Protein AF-A0A6B3IMP4-F1 (afdb_monomer)

Foldseek 3Di:
DAAEEEDDQCDPPQQSCVDDPGDNVCQAPLVVVLVVVVVCVVVVHQEYEDEDDPDWDDPDPPDDDDDPNGDIDHDQQVVSCVVNVVVDDGYHYHYDDDDD

Secondary structure (DSSP, 8-state):
---EEEE-TT-SSTTGGGSTT--GGGTT-HHHHHHHHHHHHHTT-SEEEE---SS---SBTTB----SSS------HHHHHHHHGGG-SS-EEEE-----

Structure (mmCIF, N/CA/C/O backbone):
data_AF-A0A6B3IMP4-F1
#
_entry.id   AF-A0A6B3IMP4-F1
#
loop_
_atom_site.group_PDB
_atom_site.id
_atom_site.type_symbol
_atom_site.label_atom_id
_atom_site.label_alt_id
_atom_site.label_comp_id
_atom_site.label_asym_id
_atom_site.label_entity_id
_atom_site.label_seq_id
_atom_site.pdbx_PDB_ins_code
_atom_site.Cartn_x
_atom_site.Cartn_y
_atom_site.Cartn_z
_atom_site.occupancy
_atom_site.B_iso_or_equiv
_atom_site.auth_seq_id
_atom_site.auth_comp_id
_atom_site.auth_asym_id
_atom_site.auth_atom_id
_atom_site.pdbx_PDB_model_num
ATOM 1 N N . MET A 1 1 ? -3.715 -12.153 19.509 1.00 85.62 1 MET A N 1
ATOM 2 C CA . MET A 1 1 ? -3.001 -12.481 18.257 1.00 85.62 1 MET A CA 1
ATOM 3 C C . MET A 1 1 ? -3.318 -11.357 17.296 1.00 85.62 1 MET A C 1
ATOM 5 O O . MET A 1 1 ? -4.480 -10.982 17.275 1.00 85.62 1 MET A O 1
ATOM 9 N N . HIS A 1 2 ? -2.321 -10.819 16.596 1.00 95.94 2 HIS A N 1
ATOM 10 C CA . HIS A 1 2 ? -2.520 -9.817 15.546 1.00 95.94 2 HIS A CA 1
ATOM 11 C C . HIS A 1 2 ? -2.170 -10.437 14.193 1.00 95.94 2 HIS A C 1
ATOM 13 O O . HIS A 1 2 ? -1.240 -11.248 14.123 1.00 95.94 2 HIS A O 1
ATOM 19 N N . LEU A 1 3 ? -2.920 -10.077 13.159 1.00 97.62 3 LEU A N 1
ATOM 20 C CA . LEU A 1 3 ? -2.757 -10.517 11.783 1.00 97.62 3 LEU A CA 1
ATOM 21 C C . LEU A 1 3 ? -2.572 -9.299 10.878 1.00 97.62 3 LEU A C 1
ATOM 23 O O . LEU A 1 3 ? -3.307 -8.319 10.977 1.00 97.62 3 LEU A O 1
ATOM 27 N N . SER A 1 4 ? -1.605 -9.386 9.972 1.00 97.69 4 SER A N 1
ATOM 28 C CA . SER A 1 4 ? -1.305 -8.330 9.013 1.00 97.69 4 SER A CA 1
ATOM 29 C C . SER A 1 4 ? -1.147 -8.865 7.599 1.00 97.69 4 SER A C 1
ATOM 31 O O . SER A 1 4 ? -0.910 -10.058 7.388 1.00 97.69 4 SER A O 1
ATOM 33 N N . VAL A 1 5 ? -1.276 -7.959 6.630 1.00 98.31 5 VAL A N 1
ATOM 34 C CA . VAL A 1 5 ? -1.040 -8.231 5.208 1.00 98.31 5 VAL A CA 1
ATOM 35 C C . VAL A 1 5 ? 0.038 -7.284 4.698 1.00 98.31 5 VAL A C 1
ATOM 37 O O . VAL A 1 5 ? -0.072 -6.070 4.851 1.00 98.31 5 VAL A O 1
ATOM 40 N N . ALA A 1 6 ? 1.078 -7.842 4.085 1.00 97.69 6 ALA A N 1
ATOM 41 C CA . ALA A 1 6 ? 2.134 -7.060 3.462 1.00 97.69 6 ALA A CA 1
ATOM 42 C C . ALA A 1 6 ? 1.789 -6.794 1.996 1.00 97.69 6 ALA A C 1
ATOM 44 O O . ALA A 1 6 ? 1.815 -7.722 1.182 1.00 97.69 6 ALA A O 1
ATOM 45 N N . LEU A 1 7 ? 1.443 -5.551 1.664 1.00 96.88 7 LEU A N 1
ATOM 46 C CA . LEU A 1 7 ? 1.060 -5.168 0.310 1.00 96.88 7 LEU A CA 1
ATOM 47 C C . LEU A 1 7 ? 2.285 -4.677 -0.472 1.00 96.88 7 LEU A C 1
ATOM 49 O O . LEU A 1 7 ? 2.999 -3.784 -0.024 1.00 96.88 7 LEU A O 1
ATOM 53 N N . ASP A 1 8 ? 2.490 -5.243 -1.660 1.00 93.88 8 ASP A N 1
ATOM 54 C CA . ASP A 1 8 ? 3.521 -4.818 -2.609 1.00 93.88 8 ASP A CA 1
ATOM 55 C C . ASP A 1 8 ? 3.066 -5.127 -4.042 1.00 93.88 8 ASP A C 1
ATOM 57 O O . ASP A 1 8 ? 2.755 -6.277 -4.358 1.00 93.88 8 ASP A O 1
ATOM 61 N N . GLY A 1 9 ? 2.990 -4.105 -4.900 1.00 93.88 9 GLY A N 1
ATOM 62 C CA . GLY A 1 9 ? 2.569 -4.217 -6.301 1.00 93.88 9 GLY A CA 1
ATOM 63 C C . GLY A 1 9 ? 1.356 -5.134 -6.531 1.00 93.88 9 GLY A C 1
ATOM 64 O O . GLY A 1 9 ? 0.284 -4.950 -5.953 1.00 93.88 9 GLY A O 1
ATOM 65 N N . ALA A 1 10 ? 1.531 -6.132 -7.404 1.00 95.12 10 ALA A N 1
ATOM 66 C CA . ALA A 1 10 ? 0.550 -7.195 -7.663 1.00 95.12 10 ALA A CA 1
ATOM 67 C C . ALA A 1 10 ? 0.726 -8.429 -6.746 1.00 95.12 10 ALA A C 1
ATOM 69 O O . ALA A 1 10 ? 0.059 -9.443 -6.944 1.00 95.12 10 ALA A O 1
ATOM 70 N N . GLY A 1 11 ? 1.652 -8.372 -5.786 1.00 93.88 11 GLY A N 1
ATOM 71 C CA . GLY A 1 11 ? 2.076 -9.457 -4.905 1.00 93.88 11 GLY A CA 1
ATOM 72 C C . GLY A 1 11 ? 3.603 -9.604 -4.863 1.00 93.88 11 GLY A C 1
ATOM 73 O O . GLY A 1 11 ? 4.297 -9.282 -5.823 1.00 93.88 11 GLY A O 1
ATOM 74 N N . TRP A 1 12 ? 4.120 -10.175 -3.771 1.00 92.12 12 TRP A N 1
ATOM 75 C CA . TRP A 1 12 ? 5.562 -10.319 -3.494 1.00 92.12 12 TRP A CA 1
ATOM 76 C C . TRP A 1 12 ? 6.325 -11.226 -4.467 1.00 92.12 12 TRP A C 1
ATOM 78 O O . TRP A 1 12 ? 7.552 -11.169 -4.560 1.00 92.12 12 TRP A O 1
ATOM 88 N N . HIS A 1 13 ? 5.630 -12.119 -5.172 1.00 92.75 13 HIS A N 1
ATOM 89 C CA . HIS A 1 13 ? 6.286 -12.945 -6.173 1.00 92.75 13 HIS A CA 1
ATOM 90 C C . HIS A 1 13 ? 6.582 -12.093 -7.422 1.00 92.75 13 HIS A C 1
ATOM 92 O O . HIS A 1 13 ? 5.654 -11.486 -7.954 1.00 92.75 13 HIS A O 1
ATOM 98 N N . PRO A 1 14 ? 7.806 -12.102 -7.991 1.00 91.19 14 PRO A N 1
ATOM 99 C CA . PRO A 1 14 ? 8.156 -11.235 -9.127 1.00 91.19 14 PRO A CA 1
ATOM 100 C C . PRO A 1 14 ? 7.266 -11.393 -10.371 1.00 91.19 14 PRO A C 1
ATOM 102 O O . PRO A 1 14 ? 7.206 -10.505 -11.221 1.00 91.19 14 PRO A O 1
ATOM 105 N N . ALA A 1 15 ? 6.586 -12.537 -10.496 1.00 93.75 15 ALA A N 1
ATOM 106 C CA . ALA A 1 15 ? 5.645 -12.828 -1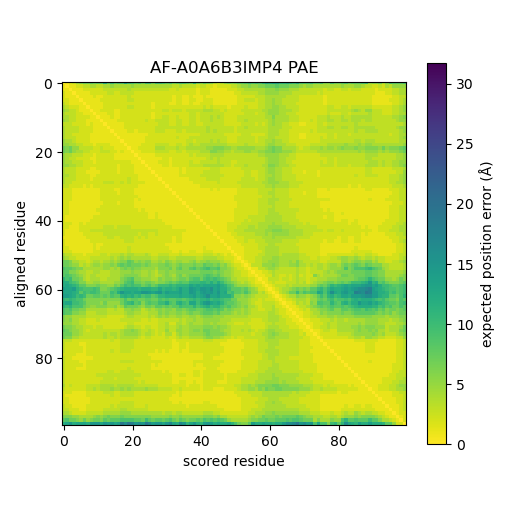1.573 1.00 93.75 15 ALA A CA 1
ATOM 107 C C . ALA A 1 15 ? 4.160 -12.730 -11.171 1.00 93.75 15 ALA A C 1
ATOM 109 O O . ALA A 1 15 ? 3.323 -13.051 -12.006 1.00 93.75 15 ALA A O 1
ATOM 110 N N . ALA A 1 16 ? 3.820 -12.284 -9.953 1.00 95.19 16 ALA A N 1
ATOM 111 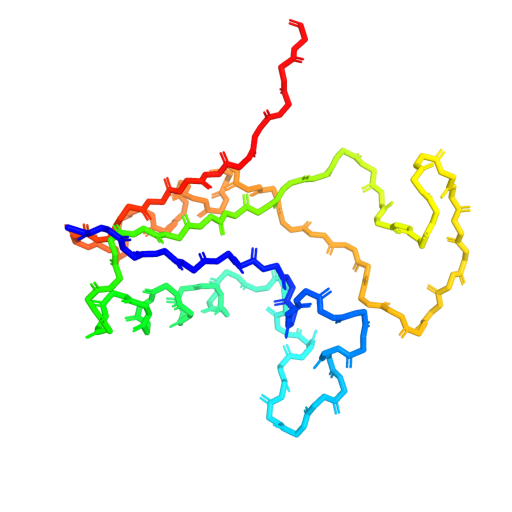C CA . ALA A 1 16 ? 2.435 -12.212 -9.459 1.00 95.19 16 ALA A CA 1
ATOM 112 C C . ALA A 1 16 ? 1.512 -11.385 -10.371 1.00 95.19 16 ALA A C 1
ATOM 114 O O . ALA A 1 16 ? 0.332 -11.676 -10.515 1.00 95.19 16 ALA A O 1
ATOM 115 N N . TRP A 1 17 ? 2.074 -10.406 -11.080 1.00 95.12 17 TRP A N 1
ATOM 116 C CA . TRP A 1 17 ? 1.367 -9.596 -12.071 1.00 95.12 17 TRP A CA 1
ATOM 117 C 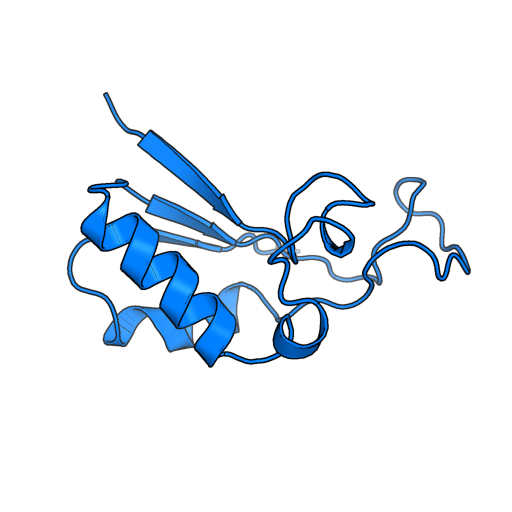C . TRP A 1 17 ? 0.777 -10.384 -13.250 1.00 95.12 17 TRP A C 1
ATOM 119 O O . TRP A 1 17 ? -0.056 -9.849 -13.979 1.00 95.12 17 TRP A O 1
ATOM 129 N N . 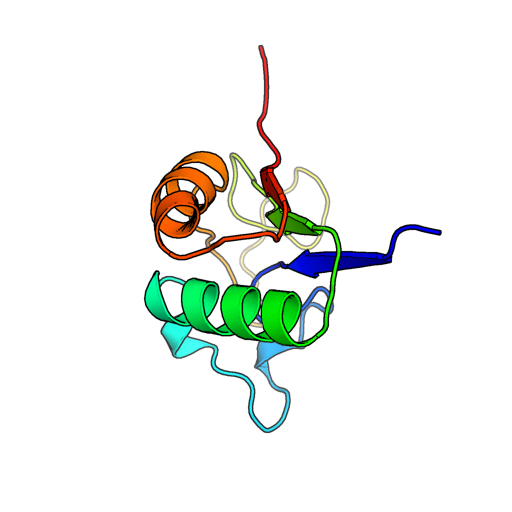ARG A 1 18 ? 1.231 -11.626 -13.463 1.00 95.81 18 ARG A N 1
ATOM 130 C CA . ARG A 1 18 ? 0.747 -12.523 -14.520 1.00 95.81 18 ARG A CA 1
ATOM 131 C C . ARG A 1 18 ? -0.386 -13.440 -14.070 1.00 95.81 18 ARG A C 1
ATOM 133 O O . ARG A 1 18 ? -0.917 -14.155 -14.915 1.00 95.81 18 ARG A O 1
ATOM 140 N N . GLU A 1 19 ? -0.709 -13.468 -12.779 1.00 96.75 19 GLU A N 1
ATOM 141 C CA . GLU A 1 19 ? -1.779 -14.321 -12.267 1.00 96.75 19 GLU A CA 1
ATOM 142 C C . GLU A 1 19 ? -3.131 -13.934 -12.870 1.00 96.75 19 GLU A C 1
ATOM 144 O O . GLU A 1 19 ? -3.407 -12.764 -13.159 1.00 96.75 19 GLU A O 1
ATOM 149 N N . GLU A 1 20 ? -3.990 -14.933 -13.058 1.00 94.75 20 GLU A N 1
ATOM 150 C CA . GLU A 1 20 ? -5.352 -14.704 -13.523 1.00 94.75 20 GLU A CA 1
ATOM 151 C C . GLU A 1 20 ? -6.104 -13.851 -12.488 1.00 94.75 20 GLU A C 1
ATOM 153 O O . GLU A 1 20 ? -6.228 -14.223 -11.324 1.00 94.75 20 GLU A O 1
ATOM 158 N N . GLY A 1 21 ? -6.574 -12.673 -12.907 1.00 93.19 21 GLY A N 1
ATOM 159 C CA . GLY A 1 21 ? -7.230 -11.699 -12.028 1.00 93.19 21 GLY A CA 1
ATOM 160 C C . GLY A 1 21 ? -6.307 -10.628 -11.437 1.00 93.19 21 GLY A C 1
ATOM 161 O O . GLY A 1 21 ? -6.803 -9.708 -10.785 1.00 93.19 21 GLY A O 1
ATOM 162 N N . ALA A 1 22 ? -4.995 -10.680 -11.691 1.00 96.12 22 ALA A N 1
ATOM 163 C CA . ALA A 1 22 ? -4.109 -9.566 -11.368 1.00 96.12 22 ALA A CA 1
ATOM 164 C C . ALA A 1 22 ? -4.517 -8.296 -12.141 1.00 96.12 22 ALA A C 1
ATOM 166 O O . ALA A 1 22 ? -4.960 -8.357 -13.290 1.00 96.12 22 ALA A O 1
ATOM 167 N N . ARG A 1 23 ? -4.317 -7.126 -11.521 1.00 96.19 23 ARG A N 1
ATOM 168 C CA . ARG A 1 23 ? -4.633 -5.804 -12.097 1.00 96.19 23 ARG A CA 1
ATOM 169 C C . ARG A 1 23 ? -3.359 -4.975 -12.339 1.00 96.19 23 ARG A C 1
ATOM 171 O O . ARG A 1 23 ? -3.201 -3.906 -11.755 1.00 96.19 23 ARG A O 1
ATOM 178 N N . PRO A 1 24 ? -2.404 -5.438 -13.173 1.00 94.88 24 PRO A N 1
ATOM 179 C CA . PRO A 1 24 ? -1.086 -4.807 -13.292 1.00 94.88 24 PRO A CA 1
ATOM 180 C C . PRO A 1 24 ? -1.118 -3.380 -13.858 1.00 94.88 24 PRO A C 1
ATOM 182 O O . PRO A 1 24 ? -0.200 -2.606 -13.608 1.00 94.88 24 PRO A O 1
ATOM 185 N N . GLY A 1 25 ? -2.162 -3.027 -14.615 1.00 95.25 25 GLY A N 1
ATOM 186 C CA . GLY A 1 25 ? -2.340 -1.677 -15.155 1.00 95.25 25 GLY A CA 1
ATOM 187 C C . GLY A 1 25 ? -2.753 -0.634 -14.114 1.00 95.25 25 GLY A C 1
ATOM 188 O O . GLY A 1 25 ? -2.644 0.549 -14.403 1.00 95.25 25 GLY A O 1
ATOM 189 N N . GLU A 1 26 ? -3.189 -1.065 -12.927 1.00 96.94 26 GLU A N 1
ATOM 190 C CA . GLU A 1 26 ? -3.759 -0.197 -11.888 1.00 96.94 26 GLU A CA 1
ATOM 191 C C . GLU A 1 26 ? -2.796 0.021 -10.707 1.00 96.94 26 GLU A C 1
ATOM 193 O O . GLU A 1 26 ? -3.122 0.710 -9.748 1.00 96.94 26 GLU A O 1
ATOM 198 N N . LEU A 1 27 ? -1.588 -0.557 -10.737 1.00 95.38 27 LEU A N 1
ATOM 199 C CA . LEU A 1 27 ? -0.675 -0.561 -9.580 1.00 95.38 27 LEU A CA 1
ATOM 200 C C . LEU A 1 27 ? -0.212 0.839 -9.145 1.00 95.38 27 LEU A C 1
ATOM 202 O O . LEU A 1 27 ? 0.210 1.022 -8.002 1.00 95.38 27 LEU A O 1
ATOM 206 N N . LEU A 1 28 ? -0.287 1.819 -10.048 1.00 94.50 28 LEU A N 1
ATOM 207 C CA . LEU A 1 28 ? 0.032 3.223 -9.778 1.00 94.50 28 LEU A CA 1
ATOM 208 C C . LEU A 1 28 ? -1.220 4.088 -9.548 1.00 94.50 28 LEU A C 1
ATOM 210 O O . LEU A 1 28 ? -1.102 5.306 -9.413 1.00 94.50 28 LEU A O 1
ATOM 214 N N . ASP A 1 29 ? -2.400 3.472 -9.456 1.00 95.94 29 ASP A N 1
ATOM 215 C CA . ASP A 1 29 ? -3.660 4.151 -9.171 1.00 95.94 29 ASP A CA 1
ATOM 216 C C . ASP A 1 29 ? -4.000 4.054 -7.683 1.00 95.94 29 ASP A C 1
ATOM 218 O O . ASP A 1 29 ? -4.062 2.974 -7.100 1.00 95.94 29 ASP A O 1
ATOM 222 N N . ALA A 1 30 ? -4.311 5.186 -7.052 1.00 95.12 30 ALA A N 1
ATOM 223 C CA . ALA A 1 30 ? -4.683 5.207 -5.636 1.00 95.12 30 ALA A CA 1
ATOM 224 C C . ALA A 1 30 ? -5.928 4.347 -5.322 1.00 95.12 30 ALA A C 1
ATOM 226 O O . ALA A 1 30 ? -6.027 3.770 -4.240 1.00 95.12 30 ALA A O 1
ATOM 227 N N . ALA A 1 31 ? -6.854 4.221 -6.281 1.00 97.25 31 ALA A N 1
ATOM 228 C CA . ALA A 1 31 ? -8.066 3.415 -6.141 1.00 97.25 31 ALA A CA 1
ATOM 229 C C . ALA A 1 31 ? -7.767 1.914 -5.984 1.00 97.25 31 ALA A C 1
ATOM 231 O O . ALA A 1 31 ? -8.400 1.256 -5.163 1.00 97.25 31 ALA A O 1
ATOM 232 N N . TYR A 1 32 ? -6.761 1.390 -6.696 1.00 98.00 32 TYR A N 1
ATOM 233 C CA . TYR A 1 32 ? -6.328 -0.004 -6.563 1.00 98.00 32 TYR A CA 1
ATOM 234 C C . TYR A 1 32 ? -5.941 -0.327 -5.118 1.00 98.00 32 TYR A C 1
ATOM 236 O O . TYR A 1 32 ? -6.384 -1.328 -4.554 1.00 98.00 32 TYR A O 1
ATOM 244 N N . TRP A 1 33 ? -5.160 0.557 -4.499 1.00 98.25 33 TRP A N 1
ATOM 245 C CA . TRP A 1 33 ? -4.719 0.406 -3.116 1.00 98.25 33 TRP A CA 1
ATOM 246 C C . TRP A 1 33 ? -5.861 0.594 -2.116 1.00 98.25 33 TRP A C 1
ATOM 248 O O . TRP A 1 33 ? -5.935 -0.147 -1.137 1.00 98.25 33 TRP A O 1
ATOM 258 N N . ALA A 1 34 ? -6.782 1.526 -2.377 1.00 98.44 34 ALA A N 1
ATOM 259 C CA . ALA A 1 34 ? -7.976 1.705 -1.555 1.00 98.44 34 ALA A CA 1
ATOM 260 C C . ALA A 1 34 ? -8.849 0.442 -1.533 1.00 98.44 34 ALA A C 1
ATOM 262 O O . ALA A 1 34 ? -9.286 0.033 -0.458 1.00 98.44 34 ALA A O 1
ATOM 263 N N . ASP A 1 35 ? -9.034 -0.221 -2.678 1.00 98.44 35 ASP A N 1
ATOM 264 C CA . ASP A 1 35 ? -9.772 -1.486 -2.757 1.00 98.44 35 ASP A CA 1
ATOM 265 C C . ASP A 1 35 ? -9.113 -2.589 -1.914 1.00 98.44 3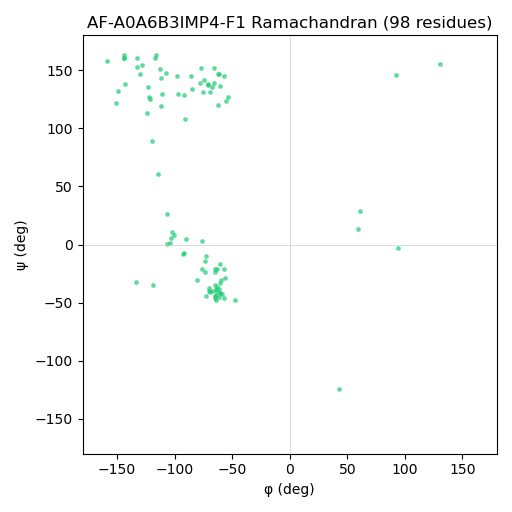5 ASP A C 1
ATOM 267 O O . ASP A 1 35 ? -9.801 -3.306 -1.185 1.00 98.44 35 ASP A O 1
ATOM 271 N N . LEU A 1 36 ? -7.783 -2.726 -1.994 1.00 98.31 36 LEU A N 1
ATOM 272 C CA . LEU A 1 36 ? -7.041 -3.740 -1.235 1.00 98.31 36 LEU A CA 1
ATOM 273 C C . LEU A 1 36 ? -7.137 -3.509 0.274 1.00 98.31 36 LEU A C 1
ATOM 275 O O . LEU A 1 36 ? -7.343 -4.454 1.037 1.00 98.31 36 LEU A O 1
ATOM 279 N N . VAL A 1 37 ? -7.006 -2.257 0.711 1.00 98.62 37 VAL A N 1
ATOM 280 C CA . VAL A 1 37 ? -7.104 -1.907 2.131 1.00 98.62 37 VAL A CA 1
ATOM 281 C C . VAL A 1 37 ? -8.534 -2.060 2.640 1.00 98.62 37 VAL A C 1
ATOM 283 O O . VAL A 1 37 ? -8.727 -2.598 3.729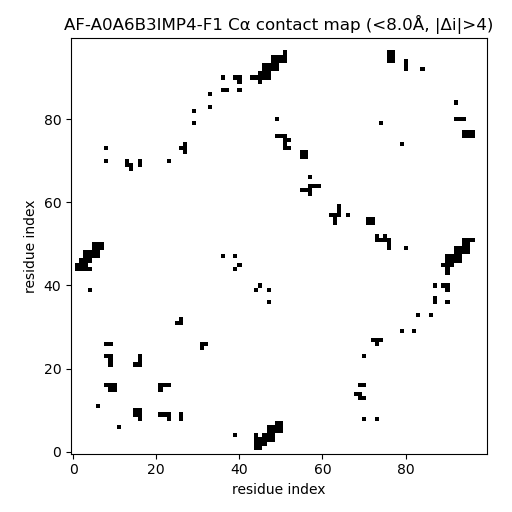 1.00 98.62 37 VAL A O 1
ATOM 286 N N . ALA A 1 38 ? -9.538 -1.676 1.849 1.00 98.62 38 ALA A N 1
ATOM 287 C CA . ALA A 1 38 ? -10.938 -1.906 2.193 1.00 98.62 38 ALA A CA 1
ATOM 288 C C . ALA A 1 38 ? -11.251 -3.406 2.324 1.00 98.62 38 ALA A C 1
ATOM 290 O O . ALA A 1 38 ? -11.986 -3.808 3.226 1.00 98.62 38 ALA A O 1
ATOM 291 N N . GLU A 1 39 ? -10.678 -4.251 1.462 1.00 98.50 39 GLU A N 1
ATOM 292 C CA . GLU A 1 39 ? -10.814 -5.705 1.581 1.00 98.50 39 GLU A CA 1
ATOM 293 C C . GLU A 1 39 ? -10.158 -6.238 2.859 1.00 98.50 39 GLU A C 1
ATOM 295 O O . GLU A 1 39 ? -10.787 -6.993 3.602 1.00 98.50 39 GLU A O 1
ATOM 300 N N . ALA A 1 40 ? -8.935 -5.802 3.167 1.00 98.56 40 ALA A N 1
ATOM 301 C CA . ALA A 1 40 ? -8.252 -6.182 4.400 1.00 98.56 40 ALA A CA 1
ATOM 302 C C . ALA A 1 40 ? -9.037 -5.743 5.653 1.00 98.56 40 ALA A C 1
ATOM 304 O O . ALA A 1 40 ? -9.185 -6.522 6.597 1.00 98.56 40 ALA A O 1
ATOM 305 N N . GLU A 1 41 ? -9.601 -4.534 5.650 1.00 98.56 41 GLU A N 1
ATOM 306 C CA . GLU A 1 41 ? -10.417 -4.018 6.752 1.00 98.56 41 GLU A CA 1
ATOM 307 C C . GLU A 1 41 ? -11.708 -4.831 6.933 1.00 98.56 41 GLU A C 1
ATOM 309 O O . GLU A 1 41 ? -12.037 -5.231 8.054 1.00 98.56 41 GLU A O 1
ATOM 314 N N . ARG A 1 42 ? -12.406 -5.170 5.837 1.00 98.38 42 ARG A N 1
ATOM 315 C CA . ARG A 1 42 ? -13.557 -6.095 5.875 1.00 98.38 42 ARG A CA 1
ATOM 316 C C . ARG A 1 42 ? -13.170 -7.482 6.391 1.00 98.38 42 ARG A C 1
ATOM 318 O O . ARG A 1 42 ? -13.978 -8.128 7.057 1.00 98.38 42 ARG A O 1
ATOM 325 N N . GLY A 1 43 ? -11.949 -7.920 6.097 1.00 98.19 43 GLY A N 1
ATOM 326 C CA . GLY A 1 43 ? -11.356 -9.172 6.565 1.00 98.19 43 GLY A CA 1
ATOM 327 C C . GLY A 1 43 ? -10.881 -9.163 8.023 1.00 98.19 43 GLY A C 1
ATOM 328 O O . GLY A 1 43 ? -10.345 -10.176 8.470 1.00 98.19 43 GLY A O 1
ATOM 329 N N . LEU A 1 44 ? -11.083 -8.067 8.767 1.00 97.94 44 LEU A N 1
ATOM 330 C CA . LEU A 1 44 ? -10.651 -7.895 10.163 1.00 97.94 44 LEU A CA 1
ATOM 331 C C . LEU A 1 44 ? -9.128 -7.998 10.358 1.00 97.94 44 LEU A C 1
ATOM 333 O O . LEU A 1 44 ? -8.661 -8.406 11.424 1.00 97.94 44 LEU A O 1
ATOM 337 N N . ILE A 1 45 ? -8.353 -7.636 9.333 1.00 98.56 45 ILE A N 1
ATOM 338 C CA . ILE A 1 45 ? -6.898 -7.506 9.434 1.00 98.56 45 ILE A CA 1
ATOM 339 C C . ILE A 1 45 ? -6.565 -6.321 10.350 1.00 98.56 45 ILE A C 1
ATOM 341 O O . ILE A 1 45 ? -7.157 -5.250 10.221 1.00 98.56 45 ILE A O 1
ATOM 345 N N . ASP A 1 46 ? -5.609 -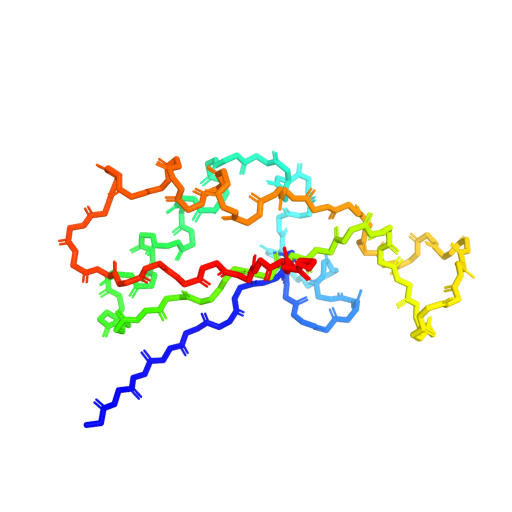6.498 11.267 1.00 98.56 46 ASP A N 1
ATOM 346 C CA . ASP A 1 46 ? -5.233 -5.453 12.225 1.00 98.56 46 ASP A CA 1
ATOM 347 C C . ASP A 1 46 ? -4.517 -4.286 11.535 1.00 98.56 46 ASP A C 1
ATOM 349 O O . ASP A 1 46 ? -4.750 -3.123 11.862 1.00 98.56 46 ASP A O 1
ATOM 353 N N . PHE A 1 47 ? -3.625 -4.591 10.588 1.00 98.62 47 PHE A N 1
ATOM 354 C CA . PHE A 1 47 ? -2.913 -3.585 9.807 1.00 98.62 47 PHE A CA 1
ATOM 355 C C . PHE A 1 47 ? -2.371 -4.126 8.482 1.00 98.62 47 PHE A C 1
ATOM 357 O O . PHE A 1 47 ? -2.114 -5.323 8.328 1.00 98.62 47 PHE A O 1
ATOM 364 N N . VAL A 1 48 ? -2.126 -3.214 7.545 1.00 98.75 48 VAL A N 1
ATOM 365 C CA . VAL A 1 48 ? -1.356 -3.485 6.326 1.00 98.75 48 VAL A CA 1
ATOM 366 C C . VAL A 1 48 ? 0.011 -2.820 6.391 1.00 98.75 48 VAL A C 1
ATOM 368 O O . VAL A 1 48 ? 0.146 -1.736 6.967 1.00 98.75 48 VAL A O 1
ATOM 371 N N . THR A 1 49 ? 1.018 -3.449 5.785 1.00 98.50 49 THR A N 1
ATOM 372 C CA . THR A 1 49 ? 2.288 -2.775 5.484 1.00 98.50 49 THR A CA 1
ATOM 373 C C . THR A 1 49 ? 2.303 -2.302 4.039 1.00 98.50 49 THR A C 1
ATOM 375 O O . THR A 1 49 ? 1.713 -2.945 3.166 1.00 98.50 49 THR A O 1
ATOM 378 N N . ILE A 1 50 ? 2.944 -1.157 3.809 1.00 97.44 50 ILE A N 1
ATOM 379 C CA . ILE A 1 50 ? 3.134 -0.565 2.485 1.00 97.44 50 ILE A CA 1
ATOM 380 C C . ILE A 1 50 ? 4.633 -0.364 2.305 1.00 97.44 50 ILE A C 1
ATOM 382 O O . ILE A 1 50 ? 5.242 0.425 3.031 1.00 97.44 50 ILE A O 1
ATOM 386 N N . GLU A 1 51 ? 5.220 -1.103 1.371 1.00 93.94 51 GLU A N 1
ATOM 387 C CA . GLU A 1 51 ? 6.659 -1.044 1.127 1.00 93.94 51 GLU A CA 1
ATOM 388 C C . GLU A 1 51 ? 7.062 0.197 0.329 1.00 93.94 51 GLU A C 1
ATOM 390 O O . GLU A 1 51 ? 6.293 0.726 -0.474 1.00 93.94 51 GLU A O 1
ATOM 395 N N . ASP A 1 52 ? 8.296 0.647 0.554 1.00 91.88 52 ASP A N 1
ATOM 396 C CA . ASP A 1 52 ? 8.887 1.803 -0.116 1.00 91.88 52 ASP A CA 1
ATOM 397 C C . ASP A 1 52 ? 10.297 1.487 -0.622 1.00 91.88 52 ASP A C 1
ATOM 399 O O . ASP A 1 52 ? 11.015 0.653 -0.061 1.00 91.88 52 ASP A O 1
ATOM 403 N N . ALA A 1 53 ? 10.713 2.187 -1.674 1.00 87.19 53 ALA A N 1
ATOM 404 C CA . ALA A 1 53 ? 12.050 2.086 -2.234 1.00 87.19 53 ALA A CA 1
ATOM 405 C C . ALA A 1 53 ? 12.489 3.425 -2.842 1.00 87.19 53 ALA A C 1
ATOM 407 O O . ALA A 1 53 ? 11.794 4.016 -3.660 1.00 87.19 53 ALA A O 1
ATOM 408 N N . LEU A 1 54 ? 13.706 3.868 -2.506 1.00 84.56 54 LEU A N 1
ATOM 409 C CA . LEU A 1 54 ? 14.300 5.083 -3.088 1.00 84.56 54 LEU A CA 1
ATOM 410 C C . LEU A 1 54 ? 14.753 4.897 -4.545 1.00 84.56 54 LEU A C 1
ATOM 412 O O . LEU A 1 54 ? 14.925 5.870 -5.277 1.00 84.56 54 LEU A O 1
ATOM 416 N N . GLY A 1 55 ? 15.023 3.654 -4.941 1.00 86.00 55 GLY A N 1
ATOM 417 C CA . GLY A 1 55 ? 15.468 3.288 -6.281 1.00 86.00 55 GLY A CA 1
ATOM 418 C C . GLY A 1 55 ? 14.451 2.394 -6.975 1.00 86.00 55 GLY A C 1
ATOM 419 O O . GLY A 1 55 ? 13.606 1.779 -6.329 1.00 86.00 55 GLY A O 1
ATOM 420 N N . LEU A 1 56 ? 14.571 2.286 -8.298 1.00 87.88 56 LEU A N 1
ATOM 421 C CA . LEU A 1 56 ? 13.778 1.330 -9.060 1.00 87.88 56 LEU A CA 1
ATOM 422 C C . LEU A 1 56 ? 14.078 -0.095 -8.575 1.00 87.88 56 LEU A C 1
ATOM 424 O O . LEU A 1 56 ? 15.242 -0.444 -8.362 1.00 87.88 56 LEU A O 1
ATOM 428 N N . GLN A 1 57 ? 13.035 -0.908 -8.409 1.00 87.62 57 GLN A N 1
ATOM 429 C CA . GLN A 1 57 ? 13.173 -2.296 -7.976 1.00 87.62 57 GLN A CA 1
ATOM 430 C C . GLN A 1 57 ? 14.096 -3.067 -8.929 1.00 87.62 57 GLN A C 1
ATOM 432 O O . GLN A 1 57 ? 14.072 -2.844 -10.140 1.00 87.62 57 GLN A O 1
ATOM 437 N N . SER A 1 58 ? 14.873 -4.005 -8.390 1.00 88.00 58 SER A N 1
ATOM 438 C CA . SER A 1 58 ? 15.768 -4.868 -9.161 1.00 88.00 58 SER A CA 1
ATOM 439 C C . SER A 1 58 ? 15.834 -6.282 -8.580 1.00 88.00 58 SER A C 1
ATOM 441 O O . SER A 1 58 ? 15.462 -6.529 -7.433 1.00 88.00 58 SER A O 1
ATOM 443 N N . ALA A 1 59 ? 16.283 -7.243 -9.388 1.00 85.44 59 ALA A N 1
ATOM 444 C CA . ALA A 1 59 ? 16.399 -8.647 -8.999 1.00 85.44 59 ALA A CA 1
ATOM 445 C C . ALA A 1 59 ? 17.611 -8.921 -8.090 1.00 85.44 59 ALA A C 1
ATOM 447 O O . ALA A 1 59 ? 17.641 -9.939 -7.399 1.00 85.44 59 ALA A O 1
ATOM 448 N N . ALA A 1 60 ? 18.613 -8.040 -8.103 1.00 84.31 60 ALA A N 1
ATOM 449 C CA . ALA A 1 60 ? 19.789 -8.124 -7.251 1.00 84.31 60 ALA A CA 1
ATOM 450 C C . ALA A 1 60 ? 19.895 -6.861 -6.396 1.00 84.31 60 ALA A C 1
ATOM 452 O O . ALA A 1 60 ? 19.918 -5.746 -6.911 1.00 84.31 60 ALA A O 1
ATOM 453 N N . PHE A 1 61 ? 19.981 -7.049 -5.081 1.00 75.69 61 PHE A N 1
ATOM 454 C CA . PHE A 1 61 ? 19.971 -5.959 -4.112 1.00 75.69 61 PHE A CA 1
ATOM 455 C C . PHE A 1 61 ? 21.043 -4.903 -4.435 1.00 75.69 61 PHE A C 1
ATOM 457 O O . PHE A 1 61 ? 22.215 -5.236 -4.608 1.00 75.69 61 PHE A O 1
ATOM 464 N N . HIS A 1 62 ? 20.626 -3.637 -4.535 1.00 73.69 62 HIS A N 1
ATOM 465 C CA . HIS A 1 62 ? 21.466 -2.476 -4.876 1.00 73.69 62 HIS A CA 1
ATOM 466 C C . HIS A 1 62 ? 22.192 -2.515 -6.231 1.00 73.69 62 HIS A C 1
ATOM 468 O O . HIS A 1 62 ? 23.067 -1.684 -6.478 1.00 73.69 62 HIS A O 1
ATOM 474 N N . LEU A 1 63 ? 21.824 -3.427 -7.129 1.00 84.19 63 LEU A N 1
ATOM 475 C CA . LEU A 1 63 ? 22.309 -3.430 -8.505 1.00 84.19 63 LEU A CA 1
ATOM 476 C C . LEU A 1 63 ? 21.156 -3.075 -9.444 1.00 84.19 63 LEU A C 1
ATOM 478 O O . LEU A 1 63 ? 20.100 -3.698 -9.339 1.00 84.19 63 LEU A O 1
ATOM 482 N N . PRO A 1 64 ? 21.326 -2.104 -10.356 1.00 84.62 64 PRO A N 1
ATOM 483 C CA . PRO A 1 64 ? 20.330 -1.857 -11.386 1.00 84.62 64 PRO A CA 1
ATOM 484 C C . PRO A 1 64 ? 20.242 -3.058 -12.331 1.00 84.62 64 PRO A C 1
ATOM 486 O O . PRO A 1 64 ? 21.221 -3.779 -12.544 1.00 8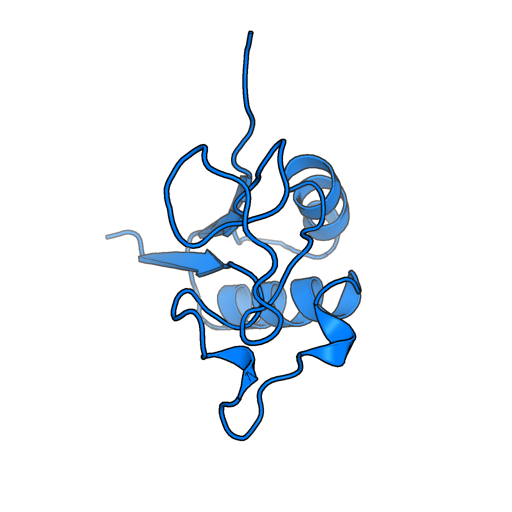4.62 64 PRO A O 1
ATOM 489 N N . ASP A 1 65 ? 19.071 -3.247 -12.925 1.00 88.81 65 ASP A N 1
ATOM 490 C CA . ASP A 1 65 ? 18.872 -4.176 -14.027 1.00 88.81 65 ASP A CA 1
ATOM 491 C C . ASP A 1 65 ? 17.851 -3.611 -15.023 1.00 88.81 65 ASP A C 1
ATOM 493 O O . ASP A 1 65 ? 17.082 -2.708 -14.694 1.00 88.81 65 ASP A O 1
ATOM 497 N N . ASP A 1 66 ? 17.845 -4.177 -16.231 1.00 88.44 66 ASP A N 1
ATOM 498 C CA . ASP A 1 66 ? 16.958 -3.772 -17.326 1.00 88.44 66 ASP A CA 1
ATOM 499 C C . ASP A 1 66 ? 15.843 -4.805 -17.574 1.00 88.44 66 ASP A C 1
ATOM 501 O O . ASP A 1 66 ? 15.358 -4.973 -18.699 1.00 88.44 66 ASP A O 1
ATOM 505 N N . ARG A 1 67 ? 15.455 -5.575 -16.548 1.00 88.69 67 ARG A N 1
ATOM 506 C CA . ARG A 1 67 ? 14.425 -6.607 -16.707 1.00 88.69 67 ARG A CA 1
ATOM 507 C C . ARG A 1 67 ? 13.059 -5.975 -16.938 1.00 88.69 67 ARG A C 1
ATOM 509 O O . ARG A 1 67 ? 12.597 -5.141 -16.165 1.00 88.69 67 ARG A O 1
ATOM 516 N N . THR A 1 68 ? 12.379 -6.469 -17.963 1.00 88.62 68 THR A N 1
ATOM 517 C CA . THR A 1 68 ? 11.025 -6.048 -18.354 1.00 88.62 68 THR A CA 1
ATOM 518 C C . THR A 1 68 ? 9.951 -7.059 -17.964 1.00 88.62 68 THR A C 1
ATOM 520 O O . THR A 1 68 ? 8.773 -6.876 -18.257 1.00 88.62 68 THR A O 1
ATOM 523 N N . ASP A 1 69 ? 10.344 -8.156 -17.321 1.00 90.94 69 ASP A N 1
ATOM 524 C CA . ASP A 1 69 ? 9.472 -9.279 -17.003 1.00 90.94 69 ASP A CA 1
ATOM 525 C C . ASP A 1 69 ? 9.011 -9.287 -15.530 1.00 90.94 69 ASP A C 1
ATOM 527 O O . ASP A 1 69 ? 8.390 -10.258 -15.081 1.00 90.94 69 ASP A O 1
ATOM 531 N N . GLN A 1 70 ? 9.268 -8.189 -14.814 1.00 90.62 70 GLN A N 1
ATOM 532 C CA . GLN A 1 70 ? 8.824 -7.877 -13.453 1.00 90.62 70 GLN A CA 1
ATOM 533 C C . GLN A 1 70 ? 8.164 -6.495 -13.433 1.00 90.62 70 GLN A C 1
ATOM 535 O O . GLN A 1 70 ? 8.487 -5.641 -14.260 1.00 90.62 70 GLN A O 1
ATOM 540 N N . VAL A 1 71 ? 7.270 -6.263 -12.472 1.0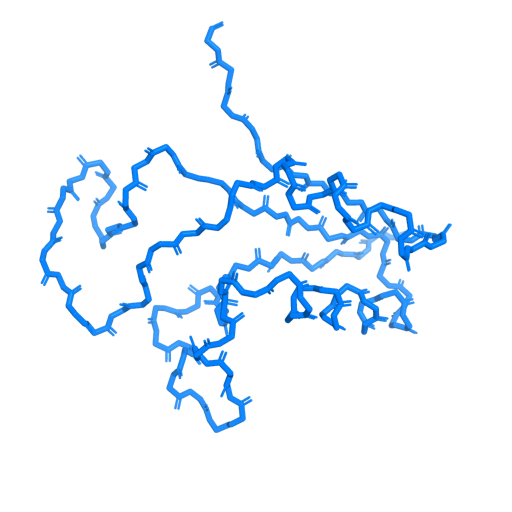0 91.19 71 VAL A N 1
ATOM 541 C CA . VAL A 1 71 ? 6.733 -4.919 -12.227 1.00 91.19 71 VAL A CA 1
ATOM 542 C C . VAL A 1 71 ? 7.856 -4.010 -11.727 1.00 91.19 71 VAL A C 1
ATOM 544 O O . VAL A 1 71 ? 8.696 -4.415 -10.921 1.00 91.19 71 VAL A O 1
ATOM 547 N N . ARG A 1 72 ? 7.866 -2.776 -12.231 1.00 89.31 72 ARG A N 1
ATOM 548 C CA . ARG A 1 72 ? 8.797 -1.711 -11.857 1.00 89.31 72 ARG A CA 1
ATOM 549 C C . ARG A 1 72 ? 8.004 -0.445 -11.548 1.00 89.31 72 ARG A C 1
ATOM 551 O O . ARG A 1 72 ? 6.999 -0.180 -12.205 1.00 89.31 72 ARG A O 1
ATOM 558 N N . GLY A 1 73 ? 8.500 0.343 -10.600 1.00 88.38 73 GLY A N 1
ATOM 559 C CA . GLY A 1 73 ? 7.828 1.537 -10.100 1.00 88.38 73 GLY A CA 1
ATOM 560 C C . GLY A 1 73 ? 6.968 1.230 -8.876 1.00 88.38 73 GLY A C 1
ATOM 561 O O . GLY A 1 73 ? 6.419 0.138 -8.739 1.00 88.38 73 GLY A O 1
ATOM 562 N N . SER A 1 74 ? 6.890 2.190 -7.966 1.00 90.25 74 SER A N 1
ATOM 563 C CA . SER A 1 74 ? 6.030 2.164 -6.785 1.00 90.25 74 SER A CA 1
ATOM 564 C C . SER A 1 74 ? 5.520 3.571 -6.498 1.00 90.25 74 SER A C 1
ATOM 566 O O . SER A 1 74 ? 6.077 4.566 -6.969 1.00 90.25 74 SER A O 1
ATOM 568 N N . ILE A 1 75 ? 4.438 3.640 -5.733 1.00 92.31 75 ILE A N 1
ATOM 569 C CA . ILE A 1 75 ? 3.977 4.881 -5.120 1.00 92.31 75 ILE A CA 1
ATOM 570 C C . ILE A 1 75 ? 4.734 5.048 -3.799 1.00 92.31 75 ILE A C 1
ATOM 572 O O . ILE A 1 75 ? 4.994 4.062 -3.116 1.00 92.31 75 ILE A O 1
ATOM 576 N N . ASP A 1 76 ? 5.058 6.287 -3.432 1.00 94.50 76 ASP A N 1
ATOM 577 C CA . ASP A 1 76 ? 5.602 6.607 -2.110 1.00 94.50 76 ASP A CA 1
ATOM 578 C C . ASP A 1 76 ? 4.658 6.106 -1.003 1.00 94.50 76 ASP A C 1
ATOM 580 O O . ASP A 1 76 ? 3.473 6.465 -0.963 1.00 94.50 76 ASP A O 1
ATOM 584 N N . ALA A 1 77 ? 5.181 5.268 -0.106 1.00 97.00 77 ALA A N 1
ATOM 585 C CA . ALA A 1 77 ? 4.368 4.592 0.899 1.00 97.00 77 ALA A CA 1
ATOM 586 C C . ALA A 1 77 ? 3.720 5.560 1.896 1.00 97.00 77 ALA A C 1
ATOM 588 O O . ALA A 1 77 ? 2.589 5.333 2.332 1.00 97.00 77 ALA A O 1
ATOM 589 N N . VAL A 1 78 ? 4.402 6.652 2.255 1.00 97.38 78 VAL A N 1
ATOM 590 C CA . VAL A 1 78 ? 3.899 7.632 3.228 1.00 97.38 78 VAL A CA 1
ATOM 591 C C . VAL A 1 78 ? 2.774 8.459 2.616 1.00 97.38 78 VAL A C 1
ATOM 593 O O . VAL A 1 78 ? 1.738 8.654 3.256 1.00 97.38 78 VAL A O 1
ATOM 596 N N . LEU A 1 79 ? 2.937 8.913 1.372 1.00 97.12 79 LEU A N 1
ATOM 597 C CA . LEU A 1 79 ? 1.893 9.626 0.639 1.00 97.12 79 LEU A CA 1
ATOM 598 C C . LEU A 1 79 ? 0.680 8.731 0.386 1.00 97.12 79 LEU A C 1
ATOM 600 O O . LEU A 1 79 ? -0.456 9.189 0.536 1.00 97.12 79 LEU A O 1
ATOM 604 N N . LEU A 1 80 ? 0.904 7.456 0.062 1.00 97.94 80 LEU A N 1
ATOM 605 C CA . LEU A 1 80 ? -0.177 6.492 -0.090 1.00 97.94 80 LEU A CA 1
ATOM 606 C C . LEU A 1 80 ? -0.915 6.265 1.237 1.00 97.94 80 LEU A C 1
ATOM 608 O O . LEU A 1 80 ? -2.138 6.375 1.279 1.00 97.94 80 LEU A O 1
ATOM 612 N N . ALA A 1 81 ? -0.198 6.035 2.341 1.00 98.44 81 ALA A N 1
ATOM 613 C CA . ALA A 1 81 ? -0.810 5.886 3.662 1.00 98.44 81 ALA A CA 1
ATOM 614 C C . ALA A 1 81 ? -1.609 7.136 4.071 1.00 98.44 81 ALA A C 1
ATOM 616 O O . ALA A 1 81 ? -2.733 7.019 4.559 1.00 98.44 81 ALA A O 1
ATOM 617 N N . ALA A 1 82 ? -1.071 8.335 3.826 1.00 98.44 82 ALA A N 1
ATOM 618 C CA . ALA A 1 82 ? -1.761 9.593 4.102 1.00 98.44 82 ALA A CA 1
ATOM 619 C C . ALA A 1 82 ? -3.042 9.755 3.266 1.00 98.44 82 ALA A C 1
ATOM 621 O O . ALA A 1 82 ? -4.042 10.271 3.767 1.00 98.44 82 ALA A O 1
ATOM 622 N N . HIS A 1 83 ? -3.026 9.298 2.010 1.00 98.38 83 HIS A N 1
ATOM 623 C CA . HIS A 1 83 ? -4.204 9.289 1.147 1.00 98.38 83 HIS A CA 1
ATOM 624 C C . HIS A 1 83 ? -5.278 8.300 1.626 1.00 98.38 83 HIS A C 1
ATOM 626 O O . HIS A 1 83 ? -6.465 8.622 1.588 1.00 98.38 83 HIS A O 1
ATOM 632 N N . LEU A 1 84 ? -4.870 7.114 2.086 1.00 98.56 84 LEU A N 1
ATOM 633 C CA . LEU A 1 84 ? -5.772 6.031 2.486 1.00 98.56 84 LEU A CA 1
ATOM 634 C C . LEU A 1 84 ? -6.358 6.209 3.890 1.00 98.56 84 LEU A C 1
ATOM 636 O O . LEU A 1 84 ? -7.490 5.797 4.125 1.00 98.56 84 LEU A O 1
ATOM 640 N N . ALA A 1 85 ? -5.633 6.853 4.808 1.00 98.50 85 ALA A N 1
ATOM 641 C CA . ALA A 1 85 ? -6.056 7.047 6.195 1.00 98.50 85 ALA A CA 1
ATOM 642 C C . ALA A 1 85 ? -7.507 7.558 6.370 1.00 98.50 85 ALA A C 1
ATOM 644 O O . ALA A 1 85 ? -8.240 6.960 7.160 1.00 98.50 85 ALA A O 1
ATOM 645 N N . PRO A 1 86 ? -7.983 8.603 5.656 1.00 98.50 86 PRO A N 1
ATOM 646 C CA . PRO A 1 86 ? -9.368 9.071 5.788 1.00 98.50 86 PRO A CA 1
ATOM 647 C C . PRO A 1 86 ? -10.420 8.148 5.147 1.00 98.50 86 PRO A C 1
ATOM 649 O O . PRO A 1 86 ? -11.612 8.391 5.330 1.00 98.50 86 PRO A O 1
ATOM 652 N N . LEU A 1 87 ? -10.013 7.135 4.376 1.00 98.56 87 LEU A N 1
ATOM 653 C CA . LEU A 1 87 ? -10.909 6.174 3.718 1.00 98.56 87 LEU A CA 1
ATOM 654 C C . LEU A 1 87 ? -11.162 4.920 4.569 1.00 98.56 87 LEU A C 1
ATOM 656 O O . LEU A 1 87 ? -12.006 4.102 4.214 1.00 98.56 87 LEU A O 1
ATOM 660 N N . THR A 1 88 ? -10.446 4.783 5.683 1.00 98.12 88 THR A N 1
ATOM 661 C CA . THR A 1 88 ? -10.497 3.637 6.600 1.00 98.12 88 THR A CA 1
ATOM 662 C C . THR A 1 88 ? -10.983 4.055 7.983 1.00 98.12 88 THR A C 1
ATOM 664 O O . THR A 1 88 ? -10.913 5.234 8.336 1.00 98.12 88 THR A O 1
ATOM 667 N N . THR A 1 89 ? -11.457 3.105 8.793 1.00 98.00 89 THR A N 1
ATOM 668 C CA . THR A 1 89 ? -12.002 3.403 10.135 1.00 98.00 89 THR A CA 1
ATOM 669 C C . THR A 1 89 ? -11.225 2.729 11.271 1.00 98.00 89 THR A C 1
ATOM 671 O O . THR A 1 89 ? -11.114 3.287 12.365 1.00 98.00 89 THR A O 1
ATOM 674 N N . HIS A 1 90 ? -10.709 1.524 11.043 1.00 97.56 90 HIS A N 1
ATOM 675 C CA . HIS A 1 90 ? -10.180 0.633 12.075 1.00 97.56 90 HIS A CA 1
ATOM 676 C C . HIS A 1 90 ? -8.827 0.018 11.721 1.00 97.56 90 HIS A C 1
ATOM 678 O O . HIS A 1 90 ? -8.036 -0.224 12.632 1.00 97.56 90 HIS A O 1
ATOM 684 N N . ILE A 1 91 ? -8.560 -0.245 10.439 1.00 98.69 91 ILE A N 1
ATOM 685 C CA . ILE A 1 91 ? -7.309 -0.892 10.031 1.00 98.69 91 ILE A CA 1
ATOM 686 C C . ILE A 1 91 ? -6.105 0.047 10.198 1.00 98.69 91 ILE A C 1
ATOM 688 O O . ILE A 1 91 ? -6.155 1.229 9.857 1.00 98.69 91 ILE A O 1
ATOM 692 N N . GLY A 1 92 ? -4.999 -0.480 10.724 1.00 98.69 92 GLY A N 1
ATOM 693 C CA . GLY A 1 92 ? -3.729 0.239 10.780 1.00 98.69 92 GLY A CA 1
ATOM 694 C C . GLY A 1 92 ? -3.047 0.314 9.411 1.00 98.69 92 GLY A C 1
ATOM 695 O O . GLY A 1 92 ? -3.028 -0.660 8.659 1.00 98.69 92 GLY A O 1
ATOM 696 N N . LEU A 1 93 ? -2.427 1.454 9.106 1.00 98.69 93 LEU A N 1
ATOM 697 C CA . LEU A 1 93 ? -1.590 1.645 7.918 1.00 98.69 93 LEU A CA 1
ATOM 698 C C . LEU A 1 93 ? -0.136 1.828 8.362 1.00 98.69 93 LEU A C 1
ATOM 700 O O . LEU A 1 93 ? 0.165 2.765 9.104 1.00 98.69 93 LEU A O 1
ATOM 704 N N . VAL A 1 94 ? 0.758 0.938 7.928 1.00 98.56 94 VAL A N 1
ATOM 705 C CA . VAL A 1 94 ? 2.170 0.927 8.342 1.00 98.56 94 VAL A CA 1
ATOM 706 C C . VAL A 1 94 ? 3.072 1.117 7.116 1.00 98.56 94 VAL A C 1
ATOM 708 O O . VAL A 1 94 ? 3.454 0.132 6.483 1.00 98.56 94 VAL A O 1
ATOM 711 N N . PRO A 1 95 ? 3.398 2.366 6.738 1.00 97.94 95 PRO A N 1
ATOM 712 C CA . PRO A 1 95 ? 4.311 2.622 5.631 1.00 97.94 95 PRO A CA 1
ATOM 713 C C . PRO A 1 95 ? 5.774 2.424 6.045 1.00 97.94 95 PRO A C 1
ATOM 715 O O . PRO A 1 95 ? 6.194 2.871 7.117 1.00 97.94 95 PRO A O 1
ATOM 718 N N . THR A 1 96 ? 6.565 1.810 5.167 1.00 96.25 96 THR A N 1
ATOM 719 C CA . THR A 1 96 ? 8.029 1.849 5.242 1.00 96.25 96 THR A CA 1
ATOM 720 C C . THR A 1 96 ? 8.507 3.256 4.877 1.00 96.25 96 THR A C 1
ATOM 722 O O . THR A 1 96 ? 7.992 3.885 3.958 1.00 96.25 96 THR A O 1
ATOM 725 N N . THR A 1 97 ? 9.490 3.779 5.610 1.00 93.94 97 THR A N 1
ATOM 726 C CA . THR A 1 97 ? 10.132 5.057 5.287 1.00 93.94 97 THR A CA 1
ATOM 727 C C . THR A 1 97 ? 11.616 4.988 5.609 1.00 93.94 97 THR A C 1
ATOM 729 O O . THR A 1 97 ? 12.027 4.433 6.632 1.00 93.94 97 THR A O 1
ATOM 732 N N . ASN A 1 98 ? 12.433 5.538 4.717 1.00 87.88 98 ASN A N 1
ATOM 733 C CA . ASN A 1 98 ? 13.870 5.627 4.917 1.00 87.88 98 ASN A CA 1
ATOM 734 C C . ASN A 1 98 ? 14.196 6.886 5.730 1.00 87.88 98 ASN A C 1
ATOM 736 O O . ASN A 1 98 ? 13.701 7.972 5.433 1.00 87.88 98 ASN A O 1
ATOM 740 N N . VAL A 1 99 ? 15.055 6.748 6.738 1.00 87.75 99 VAL A N 1
ATOM 741 C CA . VAL A 1 99 ? 15.572 7.868 7.538 1.00 87.75 99 VAL A CA 1
ATOM 742 C C . VAL A 1 99 ? 17.067 8.050 7.279 1.00 87.75 99 VAL A C 1
ATOM 744 O O . VAL A 1 99 ? 17.763 7.085 6.959 1.00 87.75 99 VAL A O 1
ATOM 747 N N . THR A 1 100 ? 17.548 9.285 7.406 1.00 74.50 100 THR A N 1
ATOM 748 C CA . THR A 1 100 ? 18.960 9.676 7.238 1.00 74.50 100 THR A CA 1
ATOM 749 C C . THR A 1 100 ? 19.594 10.069 8.556 1.00 74.50 100 THR A C 1
ATOM 751 O O . THR A 1 100 ? 18.921 10.824 9.296 1.00 74.50 100 THR A O 1
#

pLDDT: mean 93.96, std 5.48, range [73.69, 98.75]

Sequence (100 aa):
MHLSVALDGAGWHPAAWREEGARPGELLDAAYWADLVAEAERGLIDFVTIEDALGLQSAAFHLPDDRTDQVRGSIDAVLLAAHLAPLTTHIGLVPTTNVT

Nearest PDB structures (foldseek):
  7e36-assembly1_B  TM=8.211E-01  e=2.663E-04  Nocardia tenerifensis
  3sdo-assembly1_A  TM=8.517E-01  e=4.307E-04  Burkholderia pseudomallei 1710b
  1tvl-assembly1_A-2  TM=8.408E-01  e=9.819E-04  Bacillus subtilis
  6ask-assembly1_A  TM=8.418E-01  e=1.052E-03  Bacillus subtilis subsp. subtilis str. 168
  1yw1-assembly1_A-2  TM=8.394E-01  e=1.588E-03  Bacillus subtilis

Mean predicted aligned error: 3.3 Å

Radius of gyration: 14.02 Å; Cα contacts (8 Å, |Δi|>4): 130; chains: 1; bounding box: 36×24×37 Å

Solvent-accessible surface area (backbone atoms only — not comparable to full-atom values): 6346 Å² total; per-residue (Å²): 140,87,50,71,48,82,50,43,86,63,43,88,50,67,59,32,51,72,44,94,85,47,61,63,91,39,63,84,39,71,64,54,54,46,53,52,51,52,50,39,42,76,67,68,33,50,29,38,37,30,60,58,70,99,60,77,70,50,97,45,89,98,40,89,69,88,74,82,80,43,85,68,77,79,60,61,16,57,63,48,43,63,65,43,52,85,79,53,90,75,51,41,77,45,51,43,80,91,84,133